Protein AF-A0A354XWR9-F1 (afdb_monomer_lite)

Radius of gyration: 23.1 Å; chains: 1; bounding box: 49×76×68 Å

Structure (mmCIF, N/CA/C/O backbone):
data_AF-A0A354XWR9-F1
#
_entry.id   AF-A0A354XWR9-F1
#
loop_
_atom_site.group_PDB
_atom_site.id
_atom_site.type_symbol
_atom_site.label_atom_id
_atom_site.label_alt_id
_atom_site.label_comp_id
_atom_site.label_asym_id
_atom_site.label_entity_id
_atom_site.label_seq_id
_atom_site.pdbx_PDB_ins_code
_atom_site.Cartn_x
_atom_site.Cartn_y
_atom_site.Cartn_z
_atom_site.occupancy
_atom_site.B_iso_or_equiv
_atom_site.auth_seq_id
_atom_site.auth_comp_id
_atom_site.auth_asym_id
_atom_site.auth_atom_id
_atom_site.pdbx_PDB_model_num
ATOM 1 N N . MET A 1 1 ? 8.264 59.244 51.677 1.00 42.75 1 MET A N 1
ATOM 2 C CA . MET A 1 1 ? 7.333 58.701 50.664 1.00 42.75 1 MET A CA 1
ATOM 3 C C . MET A 1 1 ? 8.044 57.578 49.921 1.00 42.75 1 MET A C 1
ATOM 5 O O . MET A 1 1 ? 9.007 57.861 49.225 1.00 42.75 1 MET A O 1
ATOM 9 N N . LYS A 1 2 ? 7.663 56.314 50.132 1.00 40.69 2 LYS A N 1
ATOM 10 C CA . LYS A 1 2 ? 8.169 55.171 49.353 1.00 40.69 2 LYS A CA 1
ATOM 11 C C . LYS A 1 2 ? 6.944 54.455 48.786 1.00 40.69 2 LYS A C 1
ATOM 13 O O . LYS A 1 2 ? 6.178 53.883 49.552 1.00 40.69 2 LYS A O 1
ATOM 18 N N . GLY A 1 3 ? 6.706 54.612 47.486 1.00 46.28 3 GLY A N 1
ATOM 19 C CA . GLY A 1 3 ? 5.597 53.967 46.787 1.00 46.28 3 GLY A CA 1
ATOM 20 C C . GLY A 1 3 ? 5.937 52.507 46.515 1.00 46.28 3 GLY A C 1
ATOM 21 O O . GLY A 1 3 ? 7.005 52.215 45.983 1.00 46.28 3 GLY A O 1
ATOM 22 N N . ILE A 1 4 ? 5.053 51.597 46.914 1.00 54.66 4 ILE A N 1
ATOM 23 C CA . ILE A 1 4 ? 5.149 50.176 46.580 1.00 54.66 4 ILE A CA 1
ATOM 24 C C . ILE A 1 4 ? 4.492 50.000 45.210 1.00 54.66 4 ILE A C 1
ATOM 26 O O . ILE A 1 4 ? 3.318 50.322 45.041 1.00 54.66 4 ILE A O 1
ATOM 30 N N . VAL A 1 5 ? 5.254 49.520 44.227 1.00 54.47 5 VAL A N 1
ATOM 31 C CA . VAL A 1 5 ? 4.740 49.159 42.901 1.00 54.47 5 VAL A CA 1
ATOM 32 C C . VAL A 1 5 ? 4.378 47.676 42.934 1.00 54.47 5 VAL A C 1
ATOM 34 O O . VAL A 1 5 ? 5.260 46.826 43.034 1.00 54.47 5 VAL A O 1
ATOM 37 N N . CYS A 1 6 ? 3.085 47.358 42.871 1.00 49.03 6 CYS A N 1
ATOM 38 C CA . CYS A 1 6 ? 2.608 45.987 42.695 1.00 49.03 6 CYS A CA 1
ATOM 39 C C . CYS A 1 6 ? 2.621 45.638 41.202 1.00 49.03 6 CYS A C 1
ATOM 41 O O . CYS A 1 6 ? 1.819 46.164 40.433 1.00 49.03 6 CYS A O 1
ATOM 43 N N . ALA A 1 7 ? 3.525 44.750 40.790 1.00 55.00 7 ALA A N 1
ATOM 44 C CA . ALA A 1 7 ? 3.513 44.167 39.453 1.00 55.00 7 ALA A CA 1
ATOM 45 C C . ALA A 1 7 ? 2.503 43.008 39.411 1.00 55.00 7 ALA A C 1
ATOM 47 O O . ALA A 1 7 ? 2.661 42.014 40.118 1.00 55.00 7 ALA A O 1
ATOM 48 N N . VAL A 1 8 ? 1.456 43.138 38.595 1.00 54.53 8 VAL A N 1
ATOM 49 C CA . VAL A 1 8 ? 0.475 42.072 38.346 1.00 54.53 8 VAL A CA 1
ATOM 50 C C . VAL A 1 8 ? 0.955 41.249 37.151 1.00 54.53 8 VAL A C 1
ATOM 52 O O . VAL A 1 8 ? 1.005 41.747 36.029 1.00 54.53 8 VAL A O 1
ATOM 55 N N . LEU A 1 9 ? 1.323 39.989 37.391 1.00 55.16 9 LEU A N 1
ATOM 56 C CA . LEU A 1 9 ? 1.667 39.024 36.345 1.00 55.16 9 LEU A CA 1
ATOM 57 C C . LEU A 1 9 ? 0.383 38.439 35.746 1.00 55.16 9 LEU A C 1
ATOM 59 O O . LEU A 1 9 ? -0.282 37.609 36.365 1.00 55.16 9 LEU A O 1
ATOM 63 N N . ILE A 1 10 ? 0.033 38.866 34.534 1.00 59.44 10 ILE A N 1
ATOM 64 C CA . ILE A 1 10 ? -1.063 38.279 33.757 1.00 59.44 10 ILE A CA 1
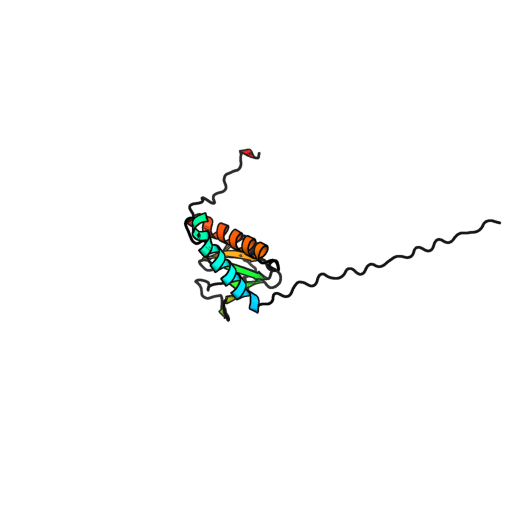ATOM 65 C C . ILE A 1 10 ? -0.520 37.030 33.057 1.00 59.44 10 ILE A C 1
ATOM 67 O O . ILE A 1 10 ? 0.242 37.126 32.097 1.00 59.44 10 ILE A O 1
ATOM 71 N N . SER A 1 11 ? -0.898 35.850 33.550 1.00 60.91 11 SER A N 1
ATOM 72 C CA . SER A 1 11 ? -0.607 34.583 32.873 1.00 60.91 11 SER A CA 1
ATOM 73 C C . SER A 1 11 ? -1.587 34.378 31.719 1.00 60.91 11 SER A C 1
ATOM 75 O O . SER A 1 11 ? -2.780 34.172 31.937 1.00 60.91 11 SER A O 1
ATOM 77 N N . PHE A 1 12 ? -1.082 34.429 30.488 1.00 54.44 12 PHE A N 1
ATOM 78 C CA . PHE A 1 12 ? -1.819 34.012 29.297 1.00 54.44 12 PHE A CA 1
ATOM 79 C C . PHE A 1 12 ? -1.882 32.481 29.256 1.00 54.44 12 PHE A C 1
ATOM 81 O O . PHE A 1 12 ? -0.889 31.817 28.964 1.00 54.44 12 PHE A O 1
ATOM 88 N N . PHE A 1 13 ? -3.055 31.912 29.534 1.00 58.03 13 PHE A N 1
ATOM 89 C CA . PHE A 1 13 ? -3.342 30.522 29.193 1.00 58.03 13 PHE A CA 1
ATOM 90 C C . PHE A 1 13 ? -3.523 30.429 27.678 1.00 58.03 13 PHE A C 1
ATOM 92 O O . PHE A 1 13 ? -4.534 30.876 27.142 1.00 58.03 13 PHE A O 1
ATOM 99 N N . ILE A 1 14 ? -2.535 29.865 26.984 1.00 64.88 14 ILE A N 1
ATOM 100 C CA . ILE A 1 14 ? -2.680 29.484 25.579 1.00 64.88 14 ILE A CA 1
ATOM 101 C C . ILE A 1 14 ? -3.417 28.138 25.564 1.00 64.88 14 ILE A C 1
ATOM 103 O O . ILE A 1 14 ? -2.858 27.152 26.051 1.00 64.88 14 ILE A O 1
ATOM 107 N N . PRO A 1 15 ? -4.656 28.052 25.050 1.00 62.72 15 PRO A N 1
ATOM 108 C CA . PRO A 1 15 ? -5.295 26.762 24.864 1.00 62.72 15 PRO A CA 1
ATOM 109 C C . PRO A 1 15 ? -4.511 25.985 23.804 1.00 62.72 15 PRO A C 1
ATOM 111 O O . PRO A 1 15 ? -4.401 26.408 22.653 1.00 62.72 15 PRO A O 1
ATOM 114 N N . VAL A 1 16 ? -3.954 24.842 24.202 1.00 61.44 16 VAL A N 1
ATOM 115 C CA . VAL A 1 16 ? -3.412 23.859 23.264 1.00 61.44 16 VAL A CA 1
ATOM 116 C C . VAL A 1 16 ? -4.600 23.310 22.479 1.00 61.44 16 VAL A C 1
ATOM 118 O O . VAL A 1 16 ? -5.398 22.533 23.001 1.00 61.44 16 VAL A O 1
ATOM 121 N N . ALA A 1 17 ? -4.755 23.759 21.236 1.00 59.53 17 ALA A N 1
ATOM 122 C CA . ALA A 1 17 ? -5.696 23.155 20.309 1.00 59.53 17 ALA A CA 1
ATOM 123 C C . ALA A 1 17 ? -5.248 21.708 20.059 1.00 59.53 17 ALA A C 1
ATOM 125 O O . ALA A 1 17 ? -4.171 21.472 19.512 1.00 59.53 17 ALA A O 1
ATOM 126 N N . GLY A 1 18 ? -6.055 20.738 20.494 1.00 50.75 18 GLY A N 1
ATOM 127 C CA . GLY A 1 18 ? -5.831 19.334 20.168 1.00 50.75 18 GLY A CA 1
ATOM 128 C C . GLY A 1 18 ? -5.857 19.155 18.652 1.00 50.75 18 GLY A C 1
ATOM 129 O O . GLY A 1 18 ? -6.833 19.532 18.002 1.00 50.75 18 GLY A O 1
ATOM 130 N N . ALA A 1 19 ? -4.782 18.608 18.085 1.00 50.88 19 ALA A N 1
ATOM 131 C CA . ALA A 1 19 ? -4.735 18.253 16.675 1.00 50.88 19 ALA A CA 1
ATOM 132 C C . ALA A 1 19 ? -5.848 17.231 16.391 1.00 50.88 19 ALA A C 1
ATOM 134 O O . ALA A 1 19 ? -5.817 16.114 16.905 1.00 50.88 19 ALA A O 1
ATOM 135 N N . GLN A 1 20 ? -6.855 17.620 15.607 1.00 52.69 20 GLN A N 1
ATOM 136 C CA . GLN A 1 20 ? -7.862 16.681 15.124 1.00 52.69 20 GLN A CA 1
ATOM 137 C C . GLN A 1 20 ? -7.150 15.673 14.222 1.00 52.69 20 GLN A C 1
ATOM 139 O O . GLN A 1 20 ? -6.592 16.058 13.194 1.00 52.69 20 GLN A O 1
ATOM 144 N N . THR A 1 21 ? -7.139 14.396 14.606 1.00 55.28 21 THR A N 1
ATOM 145 C CA . THR A 1 21 ? -6.668 13.324 13.726 1.00 55.28 21 THR A CA 1
ATOM 146 C C . THR A 1 21 ? -7.526 13.382 12.463 1.00 55.28 21 THR A C 1
ATOM 148 O O . THR A 1 21 ? -8.749 13.259 12.581 1.00 55.28 21 THR A O 1
ATOM 151 N N . PRO A 1 22 ? -6.955 13.621 11.269 1.00 57.28 22 PRO A N 1
ATOM 152 C CA . PRO A 1 22 ? -7.756 13.704 10.060 1.00 57.28 22 PRO A CA 1
ATOM 153 C C . PRO A 1 22 ? -8.491 12.376 9.881 1.00 57.28 22 PRO A C 1
ATOM 155 O O . PRO A 1 22 ? -7.859 11.337 9.681 1.00 57.28 22 PRO A O 1
ATOM 158 N N . MET A 1 23 ? -9.822 12.390 9.986 1.00 59.25 23 MET A N 1
ATOM 159 C CA . MET A 1 23 ? -10.615 11.220 9.631 1.00 59.25 23 MET A CA 1
ATOM 160 C C . MET A 1 23 ? -10.351 10.911 8.161 1.00 59.25 23 MET A C 1
ATOM 162 O O . MET A 1 23 ? -10.556 11.748 7.281 1.00 59.25 23 MET A O 1
ATOM 166 N N . ILE A 1 24 ? -9.880 9.699 7.898 1.00 68.50 24 ILE A N 1
ATOM 167 C CA . ILE A 1 24 ? -9.637 9.226 6.543 1.00 68.50 24 ILE A CA 1
ATOM 168 C C . ILE A 1 24 ? -10.986 9.129 5.845 1.00 68.50 24 ILE A C 1
ATOM 170 O O . ILE A 1 24 ? -11.876 8.400 6.290 1.00 68.50 24 ILE A O 1
ATOM 174 N N . ASN A 1 25 ? -11.137 9.840 4.729 1.00 80.44 25 ASN A N 1
ATOM 175 C CA . ASN A 1 25 ? -12.266 9.596 3.849 1.00 80.44 25 ASN A CA 1
ATOM 176 C C . ASN A 1 25 ? -12.062 8.228 3.180 1.00 80.44 25 ASN A C 1
ATOM 178 O O . ASN A 1 25 ? -11.270 8.094 2.246 1.00 80.44 25 ASN A O 1
ATOM 182 N N . ARG A 1 26 ? -12.756 7.207 3.692 1.00 76.31 26 ARG A N 1
ATOM 183 C CA . ARG A 1 26 ? -12.664 5.819 3.212 1.00 76.31 26 ARG A CA 1
ATOM 184 C C . ARG A 1 26 ? -13.025 5.683 1.733 1.00 76.31 26 ARG A C 1
ATOM 186 O O . ARG A 1 26 ? -12.485 4.803 1.069 1.00 76.31 26 ARG A O 1
ATOM 193 N N . ASP A 1 27 ? -13.858 6.576 1.204 1.00 79.81 27 ASP A N 1
ATOM 194 C CA . ASP A 1 27 ? -14.228 6.579 -0.214 1.00 79.81 27 ASP A CA 1
ATOM 195 C C . ASP A 1 27 ? -13.039 6.935 -1.123 1.00 79.81 27 ASP A C 1
ATOM 197 O O . ASP A 1 27 ? -13.025 6.579 -2.301 1.00 79.81 27 ASP A O 1
ATOM 201 N N . SER A 1 28 ? -11.994 7.566 -0.575 1.00 89.50 28 SER A N 1
ATOM 202 C CA . SER A 1 28 ? -10.762 7.883 -1.302 1.00 89.50 28 SER A CA 1
ATOM 203 C C . SER A 1 28 ? -9.792 6.703 -1.417 1.00 89.50 28 SER A C 1
ATOM 205 O O . SER A 1 28 ? -8.849 6.775 -2.201 1.00 89.50 28 SER A O 1
ATOM 207 N N . ILE A 1 29 ? -9.982 5.619 -0.657 1.00 94.31 29 ILE A N 1
ATOM 208 C CA . ILE A 1 29 ? -9.020 4.508 -0.609 1.00 94.31 29 ILE A CA 1
ATOM 209 C C . ILE A 1 29 ? -8.852 3.819 -1.975 1.00 94.31 29 ILE A C 1
ATOM 211 O O . ILE A 1 29 ? -7.712 3.745 -2.442 1.00 94.31 29 ILE A O 1
ATOM 215 N N . PRO A 1 30 ? -9.925 3.384 -2.676 1.00 96.06 30 PRO A N 1
ATOM 216 C CA . PRO A 1 30 ? -9.782 2.827 -4.023 1.00 96.06 30 PRO A CA 1
ATOM 217 C C . PRO A 1 30 ? -9.098 3.800 -4.984 1.00 96.06 30 PRO A C 1
ATOM 219 O O . PRO A 1 30 ? -8.231 3.407 -5.759 1.00 96.06 30 PRO A O 1
ATOM 222 N N . HIS A 1 31 ? -9.424 5.092 -4.871 1.00 95.75 31 HIS A N 1
ATOM 223 C CA . HIS A 1 31 ? -8.819 6.125 -5.702 1.00 95.75 31 HIS A CA 1
ATOM 224 C C . HIS A 1 31 ? -7.299 6.208 -5.506 1.00 95.75 31 HIS A C 1
ATOM 226 O O . HIS A 1 31 ? -6.568 6.373 -6.478 1.00 95.75 31 HIS A O 1
ATOM 232 N N . TYR A 1 32 ? -6.795 6.057 -4.279 1.00 96.56 32 TYR A N 1
ATOM 233 C CA . TYR A 1 32 ? -5.351 6.030 -4.034 1.00 96.56 32 TYR A CA 1
ATOM 234 C C . TYR A 1 32 ? -4.684 4.821 -4.693 1.00 96.56 32 TYR A C 1
ATOM 236 O O . TYR A 1 32 ? -3.635 4.978 -5.316 1.00 96.56 32 TYR A O 1
ATOM 244 N N . PHE A 1 33 ? -5.303 3.641 -4.620 1.00 98.00 33 PHE A N 1
ATOM 245 C CA . PHE A 1 33 ? -4.786 2.453 -5.299 1.00 98.00 33 PHE A CA 1
ATOM 246 C C . PHE A 1 33 ? -4.754 2.619 -6.816 1.00 98.00 33 PHE A C 1
ATOM 248 O O . PHE A 1 33 ? -3.761 2.239 -7.434 1.00 98.00 33 PHE A O 1
ATOM 255 N N . ASP A 1 34 ? -5.783 3.230 -7.404 1.00 97.88 34 ASP A N 1
ATOM 256 C CA . ASP A 1 34 ? -5.829 3.520 -8.837 1.00 97.88 34 ASP A CA 1
ATOM 257 C C . ASP A 1 34 ? -4.750 4.529 -9.252 1.00 97.88 34 ASP A C 1
ATOM 259 O O . ASP A 1 34 ? -4.077 4.329 -10.263 1.00 97.88 34 ASP A O 1
ATOM 263 N N . GLN A 1 35 ? -4.520 5.575 -8.448 1.00 97.69 35 GLN A N 1
ATOM 264 C CA . GLN A 1 35 ? -3.449 6.547 -8.694 1.00 97.69 35 GLN A CA 1
ATOM 265 C C . GLN A 1 35 ? -2.067 5.881 -8.704 1.00 97.69 35 GLN A C 1
ATOM 267 O O . GLN A 1 35 ? -1.270 6.144 -9.604 1.00 97.69 35 GLN A O 1
ATOM 272 N N . VAL A 1 36 ? -1.785 5.011 -7.730 1.00 98.31 36 VAL A N 1
ATOM 273 C CA . VAL A 1 36 ? -0.508 4.280 -7.652 1.00 98.31 36 VAL A CA 1
ATOM 274 C C . VAL A 1 36 ? -0.375 3.297 -8.814 1.00 98.31 36 VAL A C 1
ATOM 276 O O . VAL A 1 36 ? 0.681 3.224 -9.440 1.00 98.31 36 VAL A O 1
ATOM 279 N N . LYS A 1 37 ? -1.455 2.586 -9.158 1.00 98.56 37 LYS A N 1
ATOM 280 C CA . LYS A 1 37 ? -1.503 1.664 -10.302 1.00 98.56 37 LYS A CA 1
ATOM 281 C C . LYS A 1 37 ? -1.195 2.364 -11.616 1.00 98.56 37 LYS A C 1
ATOM 283 O O . LYS A 1 37 ? -0.475 1.829 -12.449 1.00 98.56 37 LYS A O 1
ATOM 288 N N . GLN A 1 38 ? -1.751 3.554 -11.817 1.00 98.38 38 GLN A N 1
ATOM 289 C CA . GLN A 1 38 ? -1.468 4.355 -12.999 1.00 98.38 38 GLN A CA 1
ATOM 290 C C . GLN A 1 38 ? -0.007 4.823 -13.008 1.00 98.38 38 GLN A C 1
ATOM 292 O O . GLN A 1 38 ? 0.687 4.611 -13.999 1.00 98.38 38 GLN A O 1
ATOM 297 N N . ALA A 1 39 ? 0.471 5.397 -11.900 1.00 97.62 39 ALA A N 1
ATOM 298 C CA . ALA A 1 39 ? 1.821 5.947 -11.810 1.00 97.62 39 ALA A CA 1
ATOM 299 C C . ALA A 1 39 ? 2.909 4.888 -12.056 1.00 97.62 39 ALA A C 1
ATOM 301 O O . ALA A 1 39 ? 3.843 5.128 -12.816 1.00 97.62 39 ALA A O 1
ATOM 302 N N . THR A 1 40 ? 2.777 3.705 -11.460 1.00 97.88 40 THR A N 1
ATOM 303 C CA . THR A 1 40 ? 3.717 2.582 -11.642 1.00 97.88 40 THR A CA 1
ATOM 304 C C . THR A 1 40 ? 3.736 2.073 -13.085 1.00 97.88 40 THR A C 1
ATOM 306 O O . THR A 1 40 ? 4.808 1.945 -13.674 1.00 97.88 40 THR A O 1
ATOM 309 N N . ARG A 1 41 ? 2.565 1.904 -13.712 1.00 97.88 41 ARG A N 1
ATOM 310 C CA . ARG A 1 41 ? 2.442 1.499 -15.125 1.00 97.88 41 ARG A CA 1
ATOM 311 C C . ARG A 1 41 ? 3.060 2.490 -16.101 1.00 97.88 41 ARG A C 1
ATOM 313 O O . ARG A 1 41 ? 3.763 2.086 -17.023 1.00 97.88 41 ARG A O 1
ATOM 320 N N . GLU A 1 42 ? 2.801 3.782 -15.908 1.00 97.75 42 GLU A N 1
ATOM 321 C CA . GLU A 1 42 ? 3.354 4.849 -16.754 1.00 97.75 42 GLU A CA 1
ATOM 322 C C . GLU A 1 42 ? 4.886 4.932 -16.653 1.00 97.75 42 GLU A C 1
ATOM 324 O O . GLU A 1 42 ? 5.544 5.392 -17.586 1.00 97.75 42 GLU A O 1
ATOM 329 N N . ASN A 1 43 ? 5.456 4.428 -15.555 1.00 96.44 43 ASN 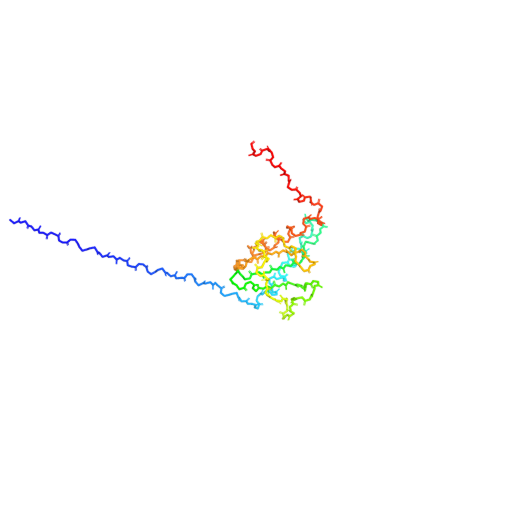A N 1
ATOM 330 C CA . ASN A 1 43 ? 6.880 4.495 -15.245 1.00 96.44 43 ASN A CA 1
ATOM 331 C C . ASN A 1 43 ? 7.571 3.118 -15.215 1.00 96.44 43 ASN A C 1
ATOM 333 O O . ASN A 1 43 ? 8.661 2.991 -14.661 1.00 96.44 43 ASN A O 1
ATOM 337 N N . VAL A 1 44 ? 6.999 2.099 -15.873 1.00 96.50 44 VAL A N 1
ATOM 338 C CA . VAL A 1 44 ? 7.579 0.740 -16.011 1.00 96.50 44 VAL A CA 1
ATOM 339 C C . VAL A 1 44 ? 9.052 0.751 -16.427 1.00 96.50 44 VAL A C 1
ATOM 341 O O . VAL A 1 44 ? 9.838 -0.065 -15.957 1.00 96.50 44 VAL A O 1
ATOM 344 N N . LYS A 1 45 ? 9.435 1.695 -17.294 1.00 95.31 45 LYS A N 1
ATOM 345 C CA . LYS A 1 45 ? 10.797 1.817 -17.835 1.00 95.31 45 LYS A CA 1
ATOM 346 C C . LYS A 1 45 ? 11.859 2.162 -16.785 1.00 95.31 45 LYS A C 1
ATOM 348 O O . LYS A 1 45 ? 13.035 2.040 -17.088 1.00 95.31 45 LYS A O 1
ATOM 353 N N . ILE A 1 46 ? 11.476 2.613 -15.586 1.00 92.56 46 ILE A N 1
ATOM 354 C CA . ILE A 1 46 ? 12.435 2.887 -14.502 1.00 92.56 46 ILE A CA 1
ATOM 355 C C . ILE A 1 46 ? 13.058 1.580 -13.988 1.00 92.56 46 ILE A C 1
ATOM 357 O O . ILE A 1 46 ? 14.232 1.562 -13.637 1.00 92.56 46 ILE A O 1
ATOM 361 N N . TRP A 1 47 ? 12.283 0.492 -13.974 1.00 91.94 47 TRP A N 1
ATOM 362 C CA . TRP A 1 47 ? 12.675 -0.794 -13.386 1.00 91.94 47 TRP A CA 1
ATOM 363 C C . TRP A 1 47 ? 12.657 -1.954 -14.388 1.00 91.94 47 TRP A C 1
ATOM 365 O O . TRP A 1 47 ? 12.790 -3.108 -13.985 1.00 91.94 47 TRP A O 1
ATOM 375 N N . ASP A 1 48 ? 12.388 -1.664 -15.667 1.00 94.19 48 ASP A N 1
ATOM 376 C CA . ASP A 1 48 ? 12.029 -2.641 -16.708 1.00 94.19 48 ASP A CA 1
ATOM 377 C C . ASP A 1 48 ? 10.922 -3.623 -16.273 1.00 94.19 48 ASP A C 1
ATOM 379 O O . ASP A 1 48 ? 10.800 -4.749 -16.762 1.00 94.19 48 ASP A O 1
ATOM 383 N N . LYS A 1 49 ? 10.084 -3.179 -15.329 1.00 94.69 49 LYS A N 1
ATOM 384 C CA . LYS A 1 49 ? 9.053 -3.973 -14.669 1.00 94.69 49 LYS A CA 1
ATOM 385 C C . LYS A 1 49 ? 8.002 -3.066 -14.039 1.00 94.69 49 LYS A C 1
ATOM 387 O O . LYS A 1 49 ? 8.325 -2.024 -13.473 1.00 94.69 49 LYS A O 1
ATOM 392 N N . ASP A 1 50 ? 6.740 -3.487 -14.097 1.00 97.00 50 ASP A N 1
ATOM 393 C CA . ASP A 1 50 ? 5.685 -2.858 -13.301 1.00 97.00 50 ASP A CA 1
ATOM 394 C C . ASP A 1 50 ? 5.819 -3.329 -11.850 1.00 97.00 50 ASP A C 1
ATOM 396 O O . ASP A 1 50 ? 5.687 -4.521 -11.565 1.00 97.00 50 ASP A O 1
ATOM 400 N N . ILE A 1 51 ? 6.118 -2.397 -10.946 1.00 97.31 51 ILE A N 1
ATOM 401 C CA . ILE A 1 51 ? 6.261 -2.678 -9.513 1.00 97.31 51 ILE A CA 1
ATOM 402 C C . ILE A 1 51 ? 4.924 -2.602 -8.763 1.00 97.31 51 ILE A C 1
ATOM 404 O O . ILE A 1 51 ? 4.908 -2.763 -7.544 1.00 97.31 51 ILE A O 1
ATOM 408 N N . TYR A 1 52 ? 3.798 -2.356 -9.448 1.00 98.38 52 TYR A N 1
ATOM 409 C CA . TYR A 1 52 ? 2.487 -2.427 -8.811 1.00 98.38 52 TYR A CA 1
ATOM 410 C C . TYR A 1 52 ? 2.233 -3.823 -8.232 1.00 98.38 52 TYR A C 1
ATOM 412 O O . TYR A 1 52 ? 2.253 -4.824 -8.948 1.00 98.38 52 TYR A O 1
ATOM 420 N N . GLY A 1 53 ? 1.958 -3.882 -6.932 1.00 97.94 53 GLY A N 1
ATOM 421 C CA . GLY A 1 53 ? 1.830 -5.131 -6.188 1.00 97.94 53 GLY A CA 1
ATOM 422 C C . GLY A 1 53 ? 0.830 -5.043 -5.034 1.00 97.94 53 GLY A C 1
ATOM 423 O O . GLY A 1 53 ? 0.003 -4.125 -5.006 1.00 97.94 53 GLY A O 1
ATOM 424 N N . PRO A 1 54 ? 0.883 -5.994 -4.084 1.00 98.50 54 PRO A N 1
ATOM 425 C CA . PRO A 1 54 ? 0.025 -5.990 -2.905 1.00 98.50 54 PRO A CA 1
ATOM 426 C C . PRO A 1 54 ? 0.344 -4.776 -2.019 1.00 98.50 54 PRO A C 1
ATOM 428 O O . PRO A 1 54 ? 1.477 -4.597 -1.583 1.00 98.50 54 PRO A O 1
ATOM 431 N N . ILE A 1 55 ? -0.658 -3.945 -1.737 1.00 98.81 55 ILE A N 1
ATOM 432 C CA . ILE A 1 55 ? -0.562 -2.755 -0.881 1.00 98.81 55 ILE A CA 1
ATOM 433 C C . ILE A 1 55 ? -1.498 -2.944 0.305 1.00 98.81 55 ILE A C 1
ATOM 435 O O . ILE A 1 55 ? -2.652 -3.338 0.130 1.00 98.81 55 ILE A O 1
ATOM 439 N N . MET A 1 56 ? -1.017 -2.608 1.499 1.00 98.19 56 MET A N 1
ATOM 440 C CA . MET A 1 56 ? -1.778 -2.646 2.739 1.00 98.19 56 MET A CA 1
ATOM 441 C C . MET A 1 56 ? -1.667 -1.308 3.476 1.00 98.19 56 MET A C 1
ATOM 443 O O . MET A 1 56 ? -0.621 -0.966 4.017 1.00 98.19 56 MET A O 1
ATOM 447 N N . LEU A 1 57 ? -2.760 -0.552 3.528 1.00 98.31 57 LEU A N 1
ATOM 448 C CA . LEU A 1 57 ? -2.858 0.666 4.330 1.00 98.31 57 LEU A CA 1
ATOM 449 C C . LEU A 1 57 ? -3.402 0.307 5.716 1.00 98.31 57 LEU A C 1
ATOM 451 O O . LEU A 1 57 ? -4.435 -0.358 5.805 1.00 98.31 57 LEU A O 1
ATOM 455 N N . ILE A 1 58 ? -2.731 0.734 6.786 1.00 98.12 58 ILE A N 1
ATOM 456 C CA . ILE A 1 58 ? -3.054 0.324 8.162 1.00 98.12 58 ILE A CA 1
ATOM 457 C C . ILE A 1 58 ? -3.372 1.555 9.012 1.00 98.12 58 ILE A C 1
ATOM 459 O O . ILE A 1 58 ? -2.552 2.462 9.138 1.00 98.12 58 ILE A O 1
ATOM 463 N N . GLU A 1 59 ? -4.560 1.592 9.616 1.00 96.75 59 GLU A N 1
ATOM 464 C CA . GLU A 1 59 ? -4.879 2.571 10.662 1.00 96.75 59 GLU A CA 1
ATOM 465 C C . GLU A 1 59 ? -4.118 2.222 11.946 1.00 96.75 59 GLU A C 1
ATOM 467 O O . GLU A 1 59 ? -4.363 1.174 12.538 1.00 96.75 59 GLU A O 1
ATOM 472 N N . GLU A 1 60 ? -3.228 3.102 12.411 1.00 91.88 60 GLU A N 1
ATOM 473 C CA . GLU A 1 60 ? -2.330 2.807 13.539 1.00 91.88 60 GLU A CA 1
ATOM 474 C C . GLU A 1 60 ? -3.079 2.422 14.829 1.00 91.88 60 GLU A C 1
ATOM 476 O O . GLU A 1 60 ? -2.777 1.406 15.454 1.00 91.88 60 GLU A O 1
ATOM 481 N N . GLY A 1 61 ? -4.106 3.194 15.203 1.00 93.94 61 GLY A N 1
ATOM 482 C CA . GLY A 1 61 ? -4.829 2.990 16.463 1.00 93.94 61 GLY A CA 1
ATOM 483 C C . GLY A 1 61 ? -5.777 1.785 16.471 1.00 93.94 61 GLY A C 1
ATOM 484 O O . GLY A 1 61 ? -5.953 1.143 17.504 1.00 93.94 61 GLY A O 1
ATOM 485 N N . THR A 1 62 ? -6.402 1.467 15.335 1.00 96.38 62 THR A N 1
ATOM 486 C CA . THR A 1 62 ? -7.426 0.408 15.231 1.00 96.38 62 THR A CA 1
ATOM 487 C C . THR A 1 62 ? -6.893 -0.872 14.595 1.00 96.38 62 THR A C 1
ATOM 489 O O . THR A 1 62 ? -7.527 -1.922 14.709 1.00 96.38 62 THR A O 1
ATOM 492 N N . ARG A 1 63 ? -5.739 -0.793 13.922 1.00 97.44 63 ARG A N 1
ATOM 493 C CA . ARG A 1 63 ? -5.148 -1.845 13.087 1.00 97.44 63 ARG A CA 1
ATOM 494 C C . ARG A 1 63 ? -6.061 -2.289 11.942 1.00 97.44 63 ARG A C 1
ATOM 496 O O . ARG A 1 63 ? -5.895 -3.391 11.416 1.00 97.44 63 ARG A O 1
ATOM 503 N N . VAL A 1 64 ? -7.034 -1.455 11.562 1.00 97.81 64 VAL A N 1
ATOM 504 C CA . VAL A 1 64 ? -7.888 -1.704 10.398 1.00 97.81 64 VAL A CA 1
ATOM 505 C C . VAL A 1 64 ? -7.031 -1.653 9.142 1.00 97.81 64 VAL A C 1
ATOM 507 O O . VAL A 1 64 ? -6.281 -0.703 8.921 1.00 97.81 64 VAL A O 1
ATOM 510 N N . ILE A 1 65 ? -7.169 -2.693 8.328 1.00 98.06 65 ILE A N 1
ATOM 511 C CA . ILE A 1 65 ? -6.487 -2.854 7.051 1.00 98.06 65 ILE A CA 1
ATOM 512 C C . ILE A 1 65 ? -7.388 -2.355 5.922 1.00 98.06 65 ILE A C 1
ATOM 514 O O . ILE A 1 65 ? -8.576 -2.687 5.870 1.00 98.06 65 ILE A O 1
ATOM 518 N N . TYR A 1 66 ? -6.784 -1.665 4.960 1.00 98.12 66 TYR A N 1
ATOM 519 C CA . TYR A 1 66 ? -7.321 -1.464 3.624 1.00 98.12 66 TYR A CA 1
ATOM 520 C C . TYR A 1 66 ? -6.311 -1.965 2.591 1.00 98.12 66 TYR A C 1
ATOM 522 O O . TYR A 1 66 ? -5.217 -1.419 2.480 1.00 98.12 66 TYR A O 1
ATOM 530 N N . ALA A 1 67 ? -6.673 -2.992 1.830 1.00 98.50 67 ALA A N 1
ATOM 531 C CA . ALA A 1 67 ? -5.802 -3.626 0.849 1.00 98.50 67 ALA A CA 1
ATOM 532 C C . ALA A 1 67 ? -6.362 -3.520 -0.574 1.00 98.50 67 ALA A C 1
ATOM 534 O O . ALA A 1 67 ? -7.578 -3.552 -0.776 1.00 98.50 67 ALA A O 1
ATOM 535 N N . ASN A 1 68 ? -5.481 -3.412 -1.568 1.00 98.56 68 ASN A N 1
ATOM 536 C CA . ASN A 1 68 ? -5.872 -3.317 -2.981 1.00 98.56 68 ASN A CA 1
ATOM 537 C C . ASN A 1 68 ? -6.276 -4.669 -3.601 1.00 98.56 68 ASN A C 1
ATOM 539 O O . ASN A 1 68 ? -6.902 -4.701 -4.659 1.00 98.56 68 ASN A O 1
ATOM 543 N N . GLU A 1 69 ? -5.948 -5.781 -2.947 1.00 98.25 69 GLU A N 1
ATOM 544 C CA . GLU A 1 69 ? -6.223 -7.142 -3.407 1.00 98.25 69 GLU A CA 1
ATOM 545 C C . GLU A 1 69 ? -6.451 -8.094 -2.211 1.00 98.25 69 GLU A C 1
ATOM 547 O O . GLU A 1 69 ? -6.120 -7.720 -1.082 1.00 98.25 69 GLU A O 1
ATOM 552 N N . PRO A 1 70 ? -7.046 -9.293 -2.398 1.00 97.94 70 PRO A N 1
ATOM 553 C CA . PRO A 1 70 ? -7.279 -10.216 -1.286 1.00 97.94 70 PRO A CA 1
ATOM 554 C C . PRO A 1 70 ? -5.963 -10.829 -0.804 1.00 97.94 70 PRO A C 1
ATOM 556 O O . PRO A 1 70 ? -5.003 -10.923 -1.569 1.00 97.94 70 PRO A O 1
ATOM 559 N N . ASP A 1 71 ? -5.912 -11.313 0.432 1.00 97.62 71 ASP A N 1
ATOM 560 C CA . ASP A 1 71 ? -4.847 -12.216 0.873 1.00 97.62 71 ASP A CA 1
ATOM 561 C C . ASP A 1 71 ? -5.047 -13.639 0.315 1.00 97.62 71 ASP A C 1
ATOM 563 O O . ASP A 1 71 ? -6.102 -13.955 -0.237 1.00 97.62 71 ASP A O 1
ATOM 567 N N . LYS A 1 72 ? -4.035 -14.513 0.423 1.00 96.94 72 LYS A N 1
ATOM 568 C CA . LYS A 1 72 ? -4.156 -15.892 -0.094 1.00 96.94 72 LYS A CA 1
ATOM 569 C C . LYS A 1 72 ? -5.023 -16.795 0.784 1.00 96.94 72 LYS A C 1
ATOM 571 O O . LYS A 1 72 ? -5.557 -17.780 0.279 1.00 96.94 72 LYS A O 1
ATOM 576 N N . ASP A 1 73 ? -5.188 -16.452 2.057 1.00 95.69 73 ASP A N 1
ATOM 577 C CA . ASP A 1 73 ? -5.910 -17.270 3.032 1.00 95.69 73 ASP A CA 1
ATOM 578 C C . ASP A 1 73 ? -7.388 -16.844 3.164 1.00 95.69 73 ASP A C 1
ATOM 580 O O . ASP A 1 73 ? -8.128 -17.438 3.948 1.00 95.69 73 ASP A O 1
ATOM 584 N N . ASN A 1 74 ? -7.837 -15.846 2.389 1.00 95.50 74 ASN A N 1
ATOM 585 C CA . ASN A 1 74 ? -9.184 -15.260 2.417 1.00 95.50 74 ASN A CA 1
ATOM 586 C C . ASN A 1 74 ? -9.602 -14.700 3.791 1.00 95.50 74 ASN A C 1
ATOM 588 O O . ASN A 1 74 ? -10.776 -14.753 4.165 1.00 95.50 74 ASN A O 1
ATOM 592 N N . VAL A 1 75 ? -8.649 -14.164 4.554 1.00 97.00 75 VAL A N 1
ATOM 593 C CA . VAL A 1 75 ? -8.912 -13.510 5.845 1.00 97.00 75 VAL A CA 1
ATOM 594 C C . VAL A 1 75 ? -9.527 -12.122 5.651 1.00 97.00 75 VAL A C 1
ATOM 596 O O . VAL A 1 75 ? -10.381 -11.702 6.434 1.00 97.00 75 VAL A O 1
ATOM 599 N N . LEU A 1 76 ? -9.098 -11.392 4.621 1.00 98.19 76 LEU A N 1
ATOM 600 C CA . LEU A 1 76 ? -9.609 -10.071 4.293 1.00 98.19 76 LEU A CA 1
ATOM 601 C C . LEU A 1 76 ? -10.950 -10.176 3.566 1.00 98.19 76 LEU A C 1
ATOM 603 O O . LEU A 1 76 ? -11.123 -10.916 2.598 1.00 98.19 76 LEU A O 1
ATOM 607 N N . VAL A 1 77 ? -11.902 -9.358 3.997 1.00 98.19 77 VAL A N 1
ATOM 608 C CA . VAL A 1 77 ? -13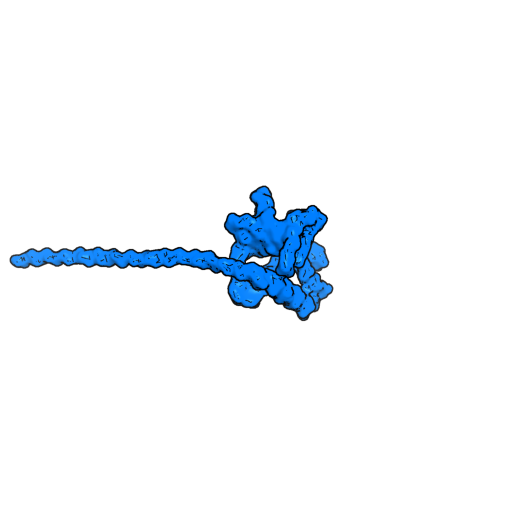.250 -9.326 3.438 1.00 98.19 77 VAL A CA 1
ATOM 609 C C . VAL A 1 77 ? -13.338 -8.247 2.368 1.00 98.19 77 VAL A C 1
ATOM 611 O O . VAL A 1 77 ? -12.964 -7.095 2.592 1.00 98.19 77 VAL A O 1
ATOM 614 N N . ALA A 1 78 ? -13.898 -8.600 1.213 1.00 97.69 78 ALA A N 1
ATOM 615 C CA . ALA A 1 78 ? -14.138 -7.647 0.140 1.00 97.69 78 ALA A CA 1
ATOM 616 C C . ALA A 1 78 ? -15.098 -6.520 0.572 1.00 97.69 78 ALA A C 1
ATOM 618 O O . ALA A 1 78 ? -16.113 -6.721 1.254 1.00 97.69 78 ALA A O 1
ATOM 619 N N . ARG A 1 79 ? -14.775 -5.310 0.131 1.00 95.56 79 ARG A N 1
ATOM 620 C CA . ARG A 1 79 ? -15.602 -4.104 0.173 1.00 95.56 79 ARG A CA 1
ATOM 621 C C . ARG A 1 79 ? -15.565 -3.449 -1.204 1.00 95.56 79 ARG A C 1
ATOM 623 O O . ARG A 1 79 ? -14.933 -3.943 -2.137 1.00 95.56 79 ARG A O 1
ATOM 630 N N . ARG A 1 80 ? -16.289 -2.344 -1.368 1.00 91.25 80 ARG A N 1
ATOM 631 C CA . ARG A 1 80 ? -16.370 -1.645 -2.653 1.00 91.25 80 ARG A CA 1
ATOM 632 C C . ARG A 1 80 ? -15.008 -1.031 -3.015 1.00 91.25 80 ARG A C 1
ATOM 634 O O . ARG A 1 80 ? -14.694 0.068 -2.578 1.00 91.25 80 ARG A O 1
ATOM 641 N N . GLY A 1 81 ? -14.228 -1.753 -3.822 1.00 93.69 81 GLY A N 1
ATOM 642 C CA . GLY A 1 81 ? -12.944 -1.301 -4.374 1.00 93.69 81 GLY A CA 1
ATOM 643 C C . GLY A 1 81 ? -11.706 -1.584 -3.515 1.00 93.69 81 GLY A C 1
ATOM 644 O O . GLY A 1 81 ? -10.633 -1.100 -3.853 1.00 93.69 81 GLY A O 1
ATOM 645 N N . TYR A 1 82 ? -11.835 -2.335 -2.417 1.00 97.56 82 TYR A N 1
ATOM 646 C CA . TYR A 1 82 ? -10.716 -2.746 -1.558 1.00 97.56 82 TYR A CA 1
ATOM 647 C C . TYR A 1 82 ? -11.098 -3.961 -0.701 1.00 97.56 82 TYR A C 1
ATOM 649 O O . TYR A 1 82 ? -12.263 -4.361 -0.653 1.00 97.56 82 TYR A O 1
ATOM 657 N N . TYR A 1 83 ? -10.126 -4.520 0.013 1.00 98.44 83 TYR A N 1
ATOM 658 C CA . TYR A 1 83 ? -10.296 -5.598 0.986 1.00 98.44 83 TYR A CA 1
ATOM 659 C C . TYR A 1 83 ? -9.961 -5.092 2.387 1.00 98.44 83 TYR A C 1
ATOM 661 O O . TYR A 1 83 ? -9.090 -4.239 2.546 1.00 98.44 83 TYR A O 1
ATOM 669 N N . THR A 1 84 ? -10.665 -5.574 3.409 1.00 98.06 84 THR A N 1
ATOM 670 C CA . THR A 1 84 ? -10.509 -5.068 4.778 1.00 98.06 84 THR A CA 1
ATOM 671 C C . THR A 1 84 ? -10.555 -6.160 5.832 1.00 98.06 84 THR A C 1
ATOM 673 O O . THR A 1 84 ? -11.159 -7.213 5.646 1.00 98.06 84 THR A O 1
ATOM 676 N N . GLY A 1 85 ? -9.924 -5.881 6.962 1.00 97.75 85 GLY A N 1
ATOM 677 C CA . GLY A 1 85 ? -9.835 -6.741 8.130 1.00 97.75 85 GLY A CA 1
ATOM 678 C C . GLY A 1 85 ? -9.134 -5.987 9.254 1.00 97.75 85 GLY A C 1
ATOM 679 O O . GLY A 1 85 ? -8.941 -4.775 9.166 1.00 97.75 85 GLY A O 1
ATOM 680 N N . VAL A 1 86 ? -8.735 -6.700 10.301 1.00 98.12 86 VAL A N 1
ATOM 681 C CA . VAL A 1 86 ? -7.924 -6.144 11.389 1.00 98.12 86 VAL A CA 1
ATOM 682 C C . VAL A 1 86 ? -6.629 -6.936 11.457 1.00 98.12 86 VAL A C 1
ATOM 684 O O . VAL A 1 86 ? -6.668 -8.166 11.525 1.00 98.12 86 VAL A O 1
ATOM 687 N N . LEU A 1 87 ? -5.489 -6.246 11.430 1.00 98.12 87 LEU A N 1
ATOM 688 C CA . LEU A 1 87 ? -4.192 -6.901 11.548 1.00 98.12 87 LEU A CA 1
ATOM 689 C C . LEU A 1 87 ? -4.045 -7.469 12.973 1.00 98.12 87 LEU A C 1
ATOM 691 O O . LEU A 1 87 ? -4.161 -6.692 13.929 1.00 98.12 87 LEU A O 1
ATOM 695 N N . PRO A 1 88 ? -3.769 -8.777 13.156 1.00 97.75 88 PRO A N 1
ATOM 696 C CA . PRO A 1 88 ? -3.614 -9.381 14.482 1.00 97.75 88 PRO A CA 1
ATOM 697 C C . PRO A 1 88 ? -2.554 -8.657 15.314 1.00 97.75 88 PRO A C 1
ATOM 699 O O . PRO A 1 88 ? -1.581 -8.154 14.753 1.00 97.75 88 PRO A O 1
ATOM 702 N N . LYS A 1 89 ? -2.740 -8.567 16.635 1.00 97.06 89 LYS A N 1
ATOM 703 C CA . LYS A 1 89 ? -1.886 -7.749 17.521 1.00 97.06 89 LYS A CA 1
ATOM 704 C C . LYS A 1 89 ? -0.437 -8.227 17.568 1.00 97.06 89 LYS A C 1
ATOM 706 O O . LYS A 1 89 ? 0.455 -7.443 17.866 1.00 97.06 89 LYS A O 1
ATOM 711 N N . GLU A 1 90 ? -0.228 -9.496 17.265 1.00 96.94 90 GLU A N 1
ATOM 712 C CA . GLU A 1 90 ? 1.050 -10.194 17.296 1.00 96.94 90 GLU A CA 1
ATOM 713 C C . GLU A 1 90 ? 1.933 -9.822 16.096 1.00 96.94 90 GLU A C 1
ATOM 715 O O . GLU A 1 90 ? 3.137 -10.057 16.120 1.00 96.94 90 GLU A O 1
ATOM 720 N N . ILE A 1 91 ? 1.348 -9.233 15.047 1.00 97.56 91 ILE A N 1
ATOM 721 C CA . ILE A 1 91 ? 2.066 -8.812 13.844 1.00 97.56 91 ILE A CA 1
ATOM 722 C C . ILE A 1 91 ? 2.526 -7.361 14.017 1.00 97.56 91 ILE A C 1
ATOM 724 O O . ILE A 1 91 ? 1.707 -6.452 14.162 1.00 97.56 91 ILE A O 1
ATOM 728 N N . SER A 1 92 ? 3.831 -7.105 13.998 1.00 96.44 92 SER A N 1
ATOM 729 C CA . SER A 1 92 ? 4.345 -5.735 13.924 1.00 96.44 92 SER A CA 1
ATOM 730 C C . SER A 1 92 ? 4.108 -5.150 12.528 1.00 96.44 92 SER A C 1
ATOM 732 O O . SER A 1 92 ? 4.040 -5.875 11.537 1.00 96.44 92 SER A O 1
ATOM 734 N N . PHE A 1 93 ? 3.949 -3.831 12.443 1.00 96.81 93 PHE A N 1
ATOM 735 C CA . PHE A 1 93 ? 3.807 -3.136 11.168 1.00 96.81 93 PHE A CA 1
ATOM 736 C C . PHE A 1 93 ? 4.512 -1.782 11.224 1.00 96.81 93 PHE A C 1
ATOM 738 O O . PHE A 1 93 ? 4.530 -1.134 12.269 1.00 96.81 93 PHE A O 1
ATOM 745 N N . GLN A 1 94 ? 5.095 -1.382 10.097 1.00 96.31 94 GLN A N 1
ATOM 746 C CA . GLN A 1 94 ? 5.737 -0.088 9.844 1.00 96.31 94 GLN A CA 1
ATOM 747 C C . GLN A 1 94 ? 5.592 0.230 8.345 1.00 96.31 94 GLN A C 1
ATOM 749 O O . GLN A 1 94 ? 5.003 -0.559 7.606 1.00 96.31 94 GLN A O 1
ATOM 754 N N . ASN A 1 95 ? 6.125 1.358 7.883 1.00 97.69 95 ASN A N 1
ATOM 755 C CA . ASN A 1 95 ? 6.282 1.609 6.449 1.00 97.69 95 ASN A CA 1
ATOM 756 C C . ASN A 1 95 ? 7.460 0.771 5.930 1.00 97.69 95 ASN A C 1
ATOM 758 O O . ASN A 1 95 ? 8.607 1.135 6.179 1.00 97.69 95 ASN A O 1
ATOM 762 N N . THR A 1 96 ? 7.168 -0.406 5.371 1.00 95.06 96 THR A N 1
ATOM 763 C CA . THR A 1 96 ? 8.148 -1.340 4.790 1.00 95.06 96 THR A CA 1
ATOM 764 C C . THR A 1 96 ? 7.418 -2.492 4.074 1.00 95.06 96 THR A C 1
ATOM 766 O O . THR A 1 96 ? 6.198 -2.469 3.911 1.00 95.06 96 THR A O 1
ATOM 769 N N . SER A 1 97 ? 8.139 -3.527 3.642 1.00 95.94 97 SER A N 1
ATOM 770 C CA . SER A 1 97 ? 7.549 -4.791 3.200 1.00 95.94 97 SER A CA 1
ATOM 771 C C . SER A 1 97 ? 7.149 -5.671 4.393 1.00 95.94 97 SER A C 1
ATOM 773 O O . SER A 1 97 ? 7.957 -5.886 5.298 1.00 95.94 97 SER A O 1
ATOM 775 N N . LEU A 1 98 ? 5.951 -6.256 4.370 1.00 96.75 98 LEU A N 1
ATOM 776 C CA . LEU A 1 98 ? 5.471 -7.214 5.372 1.00 96.75 98 LEU A CA 1
ATOM 777 C C . LEU A 1 98 ? 4.996 -8.509 4.709 1.00 96.75 98 LEU A C 1
ATOM 779 O O . LEU A 1 98 ? 4.042 -8.502 3.931 1.00 96.75 98 LEU A O 1
ATOM 783 N N . ASP A 1 99 ? 5.586 -9.637 5.094 1.00 96.75 99 ASP A N 1
ATOM 784 C CA . ASP A 1 99 ? 5.087 -10.955 4.707 1.00 96.75 99 ASP A CA 1
ATOM 785 C C . ASP A 1 99 ? 3.919 -11.373 5.602 1.00 96.75 99 ASP A C 1
ATOM 787 O O . ASP A 1 99 ? 4.070 -11.631 6.798 1.00 96.75 99 ASP A O 1
ATOM 791 N N . TRP A 1 100 ? 2.724 -11.459 5.021 1.00 97.81 100 TRP A N 1
ATOM 792 C CA . TRP A 1 100 ? 1.527 -11.859 5.750 1.00 97.81 100 TRP A CA 1
ATOM 793 C C . TRP A 1 100 ? 0.517 -12.551 4.837 1.00 97.81 100 TRP A C 1
ATOM 795 O O . TRP A 1 100 ? 0.234 -12.097 3.727 1.00 97.81 100 TRP A O 1
ATOM 805 N N . LYS A 1 101 ? -0.042 -13.671 5.314 1.00 97.31 101 LYS A N 1
ATOM 806 C CA . LYS A 1 101 ? -1.108 -14.431 4.629 1.00 97.31 101 LYS A CA 1
ATOM 807 C C . LYS A 1 101 ? -0.787 -14.740 3.161 1.00 97.31 101 LYS A C 1
ATOM 809 O O . LYS A 1 101 ? -1.585 -14.530 2.246 1.00 97.31 101 LYS A O 1
ATOM 814 N N . GLY A 1 102 ? 0.440 -15.226 2.958 1.00 94.81 102 GLY A N 1
ATOM 815 C CA . GLY A 1 102 ? 0.933 -15.740 1.683 1.00 94.81 102 GLY A CA 1
ATOM 816 C C . GLY A 1 102 ? 1.348 -14.680 0.657 1.00 94.81 102 GLY A C 1
ATOM 817 O O . GLY A 1 102 ? 1.565 -15.038 -0.507 1.00 94.81 102 GLY A O 1
ATOM 818 N N . LYS A 1 103 ? 1.455 -13.406 1.053 1.00 95.69 103 LYS A N 1
ATOM 819 C CA . LYS A 1 103 ? 1.898 -12.295 0.200 1.00 95.69 103 LYS A CA 1
ATOM 820 C C . LYS A 1 103 ? 2.912 -11.410 0.921 1.00 95.69 103 LYS A C 1
ATOM 822 O O . LYS A 1 103 ? 2.846 -11.284 2.141 1.00 95.69 103 LYS A O 1
ATOM 827 N N . THR A 1 104 ? 3.773 -10.771 0.137 1.00 96.88 104 THR A N 1
ATOM 828 C CA . THR A 1 104 ? 4.626 -9.660 0.566 1.00 96.88 104 THR A CA 1
ATOM 829 C C . THR A 1 104 ? 3.889 -8.363 0.259 1.00 96.88 104 THR A C 1
ATOM 831 O O . THR A 1 104 ? 3.630 -8.056 -0.905 1.00 96.88 104 THR A O 1
ATOM 834 N N . TRP A 1 105 ? 3.483 -7.648 1.301 1.00 98.44 105 TRP A N 1
ATOM 835 C CA . TRP A 1 105 ? 2.708 -6.416 1.208 1.00 98.44 105 TRP A CA 1
ATOM 836 C C . TRP A 1 105 ? 3.609 -5.199 1.338 1.00 98.44 105 TRP A C 1
ATOM 838 O O . TRP A 1 105 ? 4.396 -5.131 2.275 1.00 98.44 105 TRP A O 1
ATOM 848 N N . ALA A 1 106 ? 3.396 -4.197 0.492 1.00 98.56 106 ALA A N 1
ATOM 849 C CA . ALA A 1 106 ? 3.835 -2.838 0.769 1.00 98.56 106 ALA A CA 1
ATOM 850 C C . ALA A 1 106 ? 2.923 -2.256 1.852 1.00 98.56 106 ALA A C 1
ATOM 852 O O . ALA A 1 106 ? 1.758 -1.943 1.576 1.00 98.56 106 ALA A O 1
ATOM 853 N N . THR A 1 107 ? 3.410 -2.158 3.089 1.00 98.44 107 THR A N 1
ATOM 854 C CA . THR A 1 107 ? 2.624 -1.613 4.197 1.00 98.44 107 THR A CA 1
ATOM 855 C C . THR A 1 107 ? 2.836 -0.118 4.324 1.00 98.44 107 THR A C 1
ATOM 857 O O . THR A 1 107 ? 3.965 0.353 4.341 1.00 98.44 107 THR A O 1
ATOM 860 N N . VAL A 1 108 ? 1.743 0.635 4.458 1.00 98.44 108 VAL A N 1
ATOM 861 C CA . VAL A 1 108 ? 1.786 2.071 4.746 1.00 98.44 108 VAL A CA 1
ATOM 862 C C . VAL A 1 108 ? 0.878 2.389 5.925 1.00 98.44 108 VAL A C 1
ATOM 864 O O . VAL A 1 108 ? -0.313 2.071 5.923 1.00 98.44 108 VAL A O 1
ATOM 867 N N . VAL A 1 109 ? 1.435 3.049 6.930 1.00 97.62 109 VAL A N 1
ATOM 868 C CA . VAL A 1 109 ? 0.714 3.515 8.111 1.00 97.62 109 VAL A CA 1
ATOM 869 C C . VAL A 1 109 ? -0.025 4.808 7.781 1.00 97.62 109 VAL A C 1
ATOM 871 O O . VAL A 1 109 ? 0.531 5.753 7.223 1.00 97.62 109 VAL A O 1
ATOM 874 N N . LEU A 1 110 ? -1.314 4.834 8.102 1.00 96.25 110 LEU A N 1
ATOM 875 C CA . LEU A 1 110 ? -2.195 5.977 7.899 1.00 96.25 110 LEU A CA 1
ATOM 876 C C . LEU A 1 110 ? -2.069 6.990 9.061 1.00 96.25 110 LEU A C 1
ATOM 878 O O . LEU A 1 110 ? -1.820 6.570 10.190 1.00 96.25 110 LEU A O 1
ATOM 882 N N . PRO A 1 111 ? -2.321 8.300 8.838 1.00 94.38 111 PRO A N 1
ATOM 883 C CA . PRO A 1 111 ? -2.897 8.904 7.635 1.00 94.38 111 PRO A CA 1
ATOM 884 C C . PRO A 1 111 ? -1.869 9.181 6.531 1.00 94.38 111 PRO A C 1
ATOM 886 O O . PRO A 1 111 ? -0.731 9.562 6.781 1.00 94.38 111 PRO A O 1
ATOM 889 N N . LEU A 1 112 ? -2.315 9.069 5.280 1.00 92.56 112 LEU A N 1
ATOM 890 C CA . LEU A 1 112 ? -1.533 9.515 4.128 1.00 92.56 112 LEU A CA 1
ATOM 891 C C . LEU A 1 112 ? -1.571 11.041 4.009 1.00 92.56 112 LEU A C 1
ATOM 893 O O . LEU A 1 112 ? -2.571 11.678 4.348 1.00 92.56 112 LEU A O 1
ATOM 897 N N . SER A 1 113 ? -0.514 11.615 3.433 1.00 93.44 113 SER A N 1
ATOM 898 C CA . SER A 1 113 ? -0.492 13.041 3.105 1.00 93.44 113 SER A CA 1
ATOM 899 C C . SER A 1 113 ? -1.677 13.422 2.197 1.00 93.44 113 SER A C 1
ATOM 901 O O . SER A 1 113 ? -1.994 12.692 1.243 1.00 93.44 113 SER A O 1
ATOM 903 N N . PRO A 1 114 ? -2.328 14.581 2.432 1.00 90.38 114 PRO A N 1
ATOM 904 C CA . PRO A 1 114 ? -3.329 15.106 1.507 1.00 90.38 114 PRO A CA 1
ATOM 905 C C . PRO A 1 114 ? -2.706 15.480 0.151 1.00 90.38 114 PRO A C 1
ATOM 907 O O . PRO A 1 114 ? -3.394 15.455 -0.871 1.00 90.38 114 PRO A O 1
ATOM 910 N N . ASN A 1 115 ? -1.398 15.768 0.110 1.00 94.81 115 ASN A N 1
ATOM 911 C CA . ASN A 1 115 ? -0.675 16.031 -1.127 1.00 94.81 115 ASN A CA 1
ATOM 912 C C . ASN A 1 115 ? -0.555 14.744 -1.962 1.00 94.81 115 ASN A C 1
ATOM 914 O O . ASN A 1 115 ? 0.025 13.749 -1.525 1.00 94.81 115 ASN A O 1
ATOM 918 N N . LYS A 1 116 ? -1.078 14.785 -3.195 1.00 94.69 116 LYS A N 1
ATOM 919 C CA . LYS A 1 116 ? -1.066 13.652 -4.133 1.00 94.69 116 LYS A CA 1
ATOM 920 C C . LYS A 1 116 ? 0.339 13.084 -4.348 1.00 94.69 116 LYS A C 1
ATOM 922 O O . LYS A 1 116 ? 0.495 11.870 -4.312 1.00 94.69 116 LYS A O 1
ATOM 927 N N . TYR A 1 117 ? 1.332 13.937 -4.588 1.00 96.38 117 TYR A N 1
ATOM 928 C CA . TYR A 1 117 ? 2.681 13.495 -4.934 1.00 96.38 117 TYR A CA 1
ATOM 929 C C . TYR A 1 117 ? 3.398 12.878 -3.738 1.00 96.38 117 TYR A C 1
ATOM 931 O O . TYR A 1 117 ? 3.982 11.820 -3.894 1.00 96.38 117 TYR A O 1
ATOM 939 N N . GLN A 1 118 ? 3.266 13.455 -2.540 1.00 97.31 118 GLN A N 1
ATOM 940 C CA . GLN A 1 118 ? 3.839 12.860 -1.323 1.00 97.31 118 GLN A CA 1
ATOM 941 C C . GLN A 1 118 ? 3.229 11.490 -1.008 1.00 97.31 118 GLN A C 1
ATOM 943 O O . GLN A 1 118 ? 3.931 10.565 -0.618 1.00 97.31 118 GLN A O 1
ATOM 948 N N . ARG A 1 119 ? 1.912 11.341 -1.196 1.00 96.69 119 ARG A N 1
ATOM 949 C CA . ARG A 1 119 ? 1.234 10.051 -1.026 1.00 96.69 119 ARG A CA 1
ATOM 950 C C . ARG A 1 119 ? 1.688 9.023 -2.065 1.00 96.69 119 ARG A C 1
ATOM 952 O O . ARG A 1 119 ? 1.913 7.872 -1.709 1.00 96.69 119 ARG A O 1
ATOM 959 N N . LEU A 1 120 ? 1.782 9.427 -3.333 1.00 97.38 120 LEU A N 1
ATOM 960 C CA . LEU A 1 120 ? 2.257 8.561 -4.414 1.00 97.38 120 LEU A CA 1
ATOM 961 C C . LEU A 1 120 ? 3.699 8.116 -4.183 1.00 97.38 120 LEU A C 1
ATOM 963 O O . LEU A 1 120 ? 3.977 6.931 -4.325 1.00 97.38 120 LEU A O 1
ATOM 967 N N . ASP A 1 121 ? 4.574 9.047 -3.814 1.00 97.44 121 ASP A N 1
ATOM 968 C CA . ASP A 1 121 ? 5.981 8.790 -3.515 1.00 97.44 121 ASP A CA 1
ATOM 969 C C . ASP A 1 121 ? 6.118 7.757 -2.393 1.00 97.44 121 ASP A C 1
ATOM 971 O O . ASP A 1 121 ? 6.700 6.700 -2.615 1.00 97.44 121 ASP A O 1
ATOM 975 N N . LEU A 1 122 ? 5.447 7.978 -1.255 1.00 98.38 122 LEU A N 1
ATOM 976 C CA . LEU A 1 122 ? 5.453 7.038 -0.133 1.00 98.38 122 LEU A CA 1
ATOM 977 C C . LEU A 1 122 ? 4.969 5.637 -0.537 1.00 98.38 122 LEU A C 1
ATOM 979 O O . LEU A 1 122 ? 5.671 4.660 -0.315 1.00 98.38 122 LEU A O 1
ATOM 983 N N . ILE A 1 123 ? 3.790 5.507 -1.157 1.00 98.44 123 ILE A N 1
ATOM 984 C CA . ILE A 1 123 ? 3.265 4.170 -1.490 1.00 98.44 123 ILE A CA 1
ATOM 985 C C . ILE A 1 123 ? 4.148 3.476 -2.542 1.00 98.44 123 ILE A C 1
ATOM 987 O O . ILE A 1 123 ? 4.351 2.265 -2.477 1.00 98.44 123 ILE A O 1
ATOM 991 N N . THR A 1 124 ? 4.689 4.226 -3.504 1.00 97.94 124 THR A N 1
ATOM 992 C CA . THR A 1 124 ? 5.580 3.668 -4.534 1.00 97.94 124 THR A CA 1
ATOM 993 C C . THR A 1 124 ? 6.931 3.260 -3.940 1.00 97.94 124 THR A C 1
ATOM 995 O O . THR A 1 124 ? 7.485 2.242 -4.349 1.00 97.94 124 THR A O 1
ATOM 998 N N . HIS A 1 125 ? 7.430 3.994 -2.943 1.00 97.44 125 HIS A N 1
ATOM 999 C CA . HIS A 1 125 ? 8.614 3.630 -2.166 1.00 97.44 125 HIS A CA 1
ATOM 1000 C C . HIS A 1 125 ? 8.412 2.301 -1.423 1.00 97.44 125 HIS A C 1
ATOM 1002 O O . HIS A 1 125 ? 9.249 1.406 -1.523 1.00 97.44 125 HIS A O 1
ATOM 1008 N N . GLU A 1 126 ? 7.269 2.106 -0.763 1.00 98.31 126 GLU A N 1
ATOM 1009 C CA . GLU A 1 126 ? 6.984 0.831 -0.085 1.00 98.31 126 GLU A CA 1
ATOM 1010 C C . GLU A 1 126 ? 6.758 -0.336 -1.062 1.00 98.31 126 GLU A C 1
ATOM 1012 O O . GLU A 1 126 ? 7.123 -1.486 -0.786 1.00 98.31 126 GLU A O 1
ATOM 1017 N N . LEU A 1 127 ? 6.198 -0.057 -2.245 1.00 98.19 127 LEU A N 1
ATOM 1018 C CA . LEU A 1 127 ? 6.134 -1.032 -3.337 1.00 98.19 127 LEU A CA 1
ATOM 1019 C C . LEU A 1 127 ? 7.523 -1.428 -3.828 1.00 98.19 127 LEU A C 1
ATOM 1021 O O . LEU A 1 127 ? 7.738 -2.603 -4.117 1.00 98.19 127 LEU A O 1
ATOM 1025 N N . PHE A 1 128 ? 8.465 -0.484 -3.897 1.00 96.44 128 PHE A N 1
ATOM 1026 C CA . PHE A 1 128 ? 9.843 -0.795 -4.252 1.00 96.44 128 PHE A CA 1
ATOM 1027 C C . PHE A 1 128 ? 10.450 -1.795 -3.265 1.00 96.44 128 PHE A C 1
ATOM 1029 O O . PHE A 1 128 ? 10.919 -2.835 -3.724 1.00 96.44 128 PHE A O 1
ATOM 1036 N N . HIS A 1 129 ? 10.353 -1.559 -1.947 1.00 95.19 129 HIS A N 1
ATOM 1037 C CA . HIS A 1 129 ? 10.813 -2.519 -0.924 1.00 95.19 129 HIS A CA 1
ATOM 1038 C C . HIS A 1 129 ? 10.218 -3.910 -1.142 1.00 95.19 129 HIS A C 1
ATOM 1040 O O . HIS A 1 129 ? 10.932 -4.908 -1.192 1.00 95.19 129 HIS A O 1
ATOM 1046 N N . SER A 1 130 ? 8.909 -3.975 -1.389 1.00 95.62 130 SER A N 1
ATOM 1047 C CA . SER A 1 130 ? 8.213 -5.244 -1.642 1.00 95.62 130 SER A CA 1
ATOM 1048 C C . SER A 1 130 ? 8.630 -5.917 -2.958 1.00 95.62 130 SER A C 1
ATOM 1050 O O . SER A 1 130 ? 8.568 -7.140 -3.083 1.00 95.62 130 SER A O 1
ATOM 1052 N N . ALA A 1 131 ? 9.064 -5.140 -3.952 1.00 95.38 131 ALA A N 1
ATOM 1053 C CA . ALA A 1 131 ? 9.480 -5.627 -5.261 1.00 95.38 131 ALA A CA 1
ATOM 1054 C C . ALA A 1 131 ? 10.973 -5.987 -5.343 1.00 95.38 131 ALA A C 1
ATOM 1056 O O . ALA A 1 131 ? 11.354 -6.630 -6.325 1.00 95.38 131 ALA A O 1
ATOM 1057 N N . GLN A 1 132 ? 11.803 -5.629 -4.354 1.00 93.25 132 GLN A N 1
ATOM 1058 C CA . GLN A 1 132 ? 13.270 -5.729 -4.405 1.00 93.25 132 GLN A CA 1
ATOM 1059 C C . GLN A 1 132 ? 13.789 -7.101 -4.865 1.00 93.25 132 GLN A C 1
ATOM 1061 O O . GLN A 1 132 ? 14.523 -7.173 -5.852 1.00 93.25 132 GLN A O 1
ATOM 1066 N N . LEU A 1 133 ? 13.349 -8.199 -4.234 1.00 90.38 133 LEU A N 1
ATOM 1067 C CA . LEU A 1 133 ? 13.749 -9.560 -4.639 1.00 90.38 133 LEU A CA 1
ATOM 1068 C C . LEU A 1 133 ? 13.409 -9.841 -6.106 1.00 90.38 133 LEU A C 1
ATOM 1070 O O . LEU A 1 133 ? 14.177 -10.441 -6.852 1.00 90.38 133 LEU A O 1
ATOM 1074 N N . SER A 1 134 ? 12.236 -9.381 -6.530 1.00 90.94 134 SER A N 1
ATOM 1075 C CA . SER A 1 134 ? 11.709 -9.605 -7.872 1.00 90.94 134 SER A CA 1
ATOM 1076 C C . SER A 1 134 ? 12.378 -8.734 -8.946 1.00 90.94 134 SER A C 1
ATOM 1078 O O . SER A 1 134 ? 12.174 -8.986 -10.137 1.00 90.94 134 SER A O 1
ATOM 1080 N N . LEU A 1 135 ? 13.118 -7.709 -8.517 1.00 92.81 135 LEU A N 1
ATOM 1081 C CA . LEU A 1 135 ? 13.976 -6.843 -9.324 1.00 92.81 135 LEU A CA 1
ATOM 1082 C C . LEU A 1 135 ? 15.443 -7.312 -9.300 1.00 92.81 135 LEU A C 1
ATOM 1084 O O . LEU A 1 135 ? 16.285 -6.707 -9.953 1.00 92.81 135 LEU A O 1
ATOM 1088 N N . GLY A 1 136 ? 15.754 -8.396 -8.578 1.00 90.94 136 GLY A N 1
ATOM 1089 C CA . GLY A 1 136 ? 17.099 -8.966 -8.499 1.00 90.94 136 GLY A CA 1
ATOM 1090 C C . GLY A 1 136 ? 18.003 -8.334 -7.439 1.00 90.94 136 GLY A C 1
ATOM 1091 O O . GLY A 1 136 ? 19.199 -8.617 -7.436 1.00 90.94 136 GLY A O 1
ATOM 1092 N N . PHE A 1 137 ? 17.466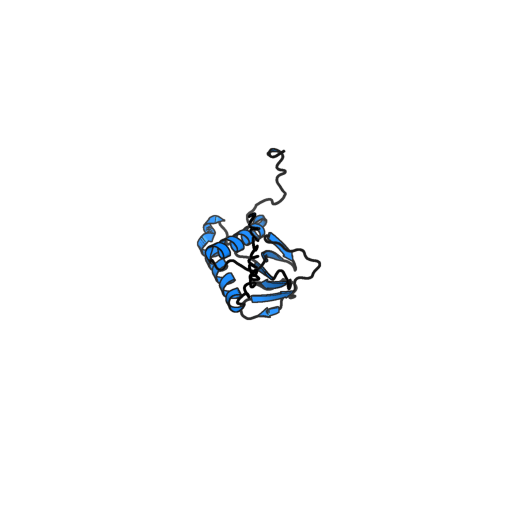 -7.506 -6.537 1.00 88.31 137 PHE A N 1
ATOM 1093 C CA . PHE A 1 137 ? 18.233 -7.011 -5.394 1.00 88.31 137 PHE A CA 1
ATOM 1094 C C . PHE A 1 137 ? 18.400 -8.115 -4.344 1.00 88.31 137 PHE A C 1
ATOM 1096 O O . PHE A 1 137 ? 17.432 -8.786 -3.976 1.00 88.31 137 PHE A O 1
ATOM 1103 N N . ASP A 1 138 ? 19.623 -8.276 -3.833 1.00 80.75 138 ASP A N 1
ATOM 1104 C CA . ASP A 1 138 ? 19.872 -9.056 -2.623 1.00 80.75 138 ASP A CA 1
ATOM 1105 C C . ASP A 1 138 ? 19.622 -8.157 -1.407 1.00 80.75 138 ASP A C 1
ATOM 1107 O O . ASP A 1 138 ? 20.261 -7.120 -1.248 1.00 80.75 138 ASP A O 1
ATOM 1111 N N . ILE A 1 139 ? 18.650 -8.533 -0.578 1.00 68.75 139 ILE A N 1
ATOM 1112 C CA . ILE A 1 139 ? 18.251 -7.777 0.622 1.00 68.75 139 ILE A CA 1
ATOM 1113 C C . ILE A 1 139 ? 19.050 -8.247 1.849 1.00 68.75 139 ILE A C 1
ATOM 1115 O O . ILE A 1 139 ? 18.859 -7.750 2.958 1.00 68.75 139 ILE A O 1
ATOM 1119 N N . ARG A 1 140 ? 19.962 -9.217 1.687 1.00 65.81 140 ARG A N 1
ATOM 1120 C CA . ARG A 1 140 ? 20.944 -9.528 2.729 1.00 65.81 140 ARG A CA 1
ATOM 1121 C C . ARG A 1 140 ? 21.793 -8.281 2.906 1.00 65.81 140 ARG A C 1
ATOM 1123 O O . ARG A 1 140 ? 22.491 -7.885 1.977 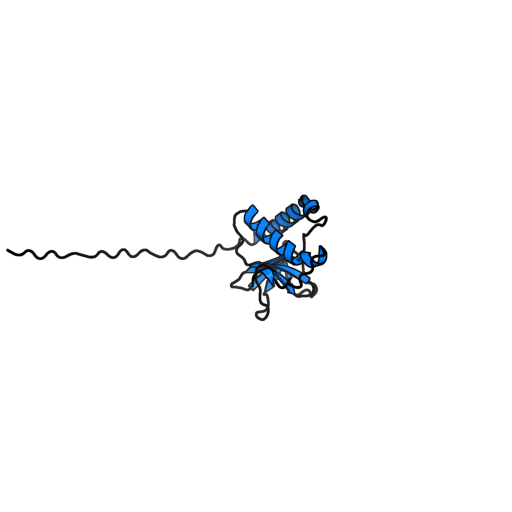1.00 65.81 140 ARG A O 1
ATOM 1130 N N . GLY A 1 141 ? 21.649 -7.643 4.068 1.00 57.38 141 GLY A N 1
ATOM 1131 C CA . GLY A 1 141 ? 22.319 -6.391 4.383 1.00 57.38 141 GLY A CA 1
ATOM 1132 C C . GLY A 1 141 ? 23.773 -6.462 3.949 1.00 57.38 141 GLY A C 1
ATOM 1133 O O . GLY A 1 141 ? 24.492 -7.383 4.335 1.00 57.38 141 GLY A O 1
ATOM 1134 N N . SER A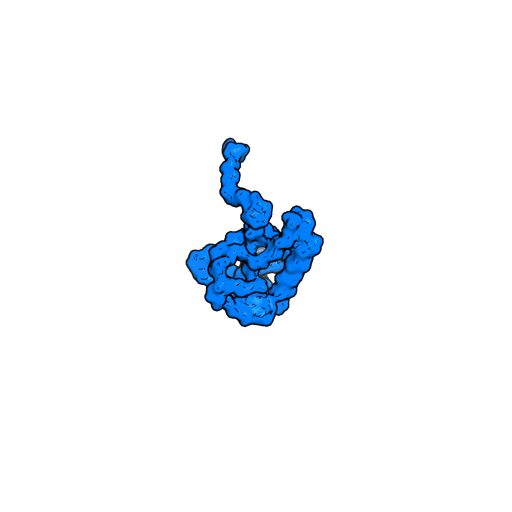 1 142 ? 24.197 -5.518 3.111 1.00 53.09 142 SER A N 1
ATOM 1135 C CA . SER A 1 142 ? 25.619 -5.259 3.014 1.00 53.09 142 SER A CA 1
ATOM 1136 C C . SER A 1 142 ? 26.033 -4.818 4.406 1.00 53.09 142 SER A C 1
ATOM 1138 O O . SER A 1 142 ? 25.591 -3.765 4.873 1.00 53.09 142 SER A O 1
ATOM 1140 N N . ASP A 1 143 ? 26.825 -5.637 5.087 1.00 58.34 143 ASP A N 1
ATOM 1141 C CA . ASP A 1 143 ? 27.542 -5.181 6.262 1.00 58.34 143 ASP A CA 1
ATOM 1142 C C . ASP A 1 143 ? 28.294 -3.919 5.832 1.00 58.34 143 ASP A C 1
ATOM 1144 O O . ASP A 1 143 ? 29.208 -3.956 4.999 1.00 58.34 143 ASP A O 1
ATOM 1148 N N . ASN A 1 144 ? 27.838 -2.764 6.315 1.00 63.75 144 ASN A N 1
ATOM 1149 C CA . ASN A 1 144 ? 28.430 -1.476 5.990 1.00 63.75 144 ASN A CA 1
ATOM 1150 C C . ASN A 1 144 ? 29.705 -1.296 6.819 1.00 63.75 144 ASN A C 1
ATOM 1152 O O . ASN A 1 144 ? 29.853 -0.299 7.512 1.00 63.75 144 ASN A O 1
ATOM 1156 N N . TYR A 1 145 ? 30.646 -2.240 6.717 1.00 55.47 145 TYR A N 1
ATOM 1157 C CA . TYR A 1 145 ? 31.946 -2.208 7.401 1.00 55.47 145 TYR A CA 1
ATOM 1158 C C . TYR A 1 145 ? 32.759 -0.939 7.099 1.00 55.47 145 TYR A C 1
ATOM 1160 O O . TYR A 1 145 ? 33.760 -0.673 7.746 1.00 55.47 145 TYR A O 1
ATOM 1168 N N . HIS A 1 146 ? 32.361 -0.173 6.083 1.00 61.38 146 HIS A N 1
ATOM 1169 C CA . HIS A 1 146 ? 32.966 1.098 5.701 1.00 61.38 146 HIS A CA 1
ATOM 1170 C C . HIS A 1 146 ? 32.399 2.309 6.467 1.00 61.38 146 HIS A C 1
ATOM 1172 O O . HIS A 1 146 ? 32.863 3.425 6.242 1.00 61.38 146 HIS A O 1
ATOM 1178 N N . LEU A 1 147 ? 31.376 2.113 7.305 1.00 65.62 147 LEU A N 1
ATOM 1179 C CA . LEU A 1 147 ? 30.789 3.132 8.183 1.00 65.62 147 LEU A CA 1
ATOM 1180 C C . LEU A 1 147 ? 31.219 2.975 9.655 1.00 65.62 147 LEU A C 1
ATOM 1182 O O . LEU A 1 147 ? 30.791 3.791 10.472 1.00 65.62 147 LEU A O 1
ATOM 1186 N N . ASP A 1 148 ? 32.056 1.975 9.962 1.00 56.97 148 ASP A N 1
ATOM 1187 C CA . ASP A 1 148 ? 32.654 1.718 11.282 1.00 56.97 148 ASP A CA 1
ATOM 1188 C C . ASP A 1 148 ? 34.104 2.228 11.376 1.00 56.97 148 ASP A C 1
ATOM 1190 O O . ASP A 1 148 ? 34.873 2.061 10.396 1.00 56.97 148 ASP A O 1
#

pLDDT: mean 86.84, std 16.98, range [40.69, 98.81]

Sequence (148 aa):
MKGIVCAVLISFFIPVAGAQTPMINRDSIPHYFDQVKQATRENVKIWDKDIYGPIMLIEEGTRVIYANEPDKDNVLVARRGYYTGVLPKEISFQNTSLDWKGKTWATVVLPLSPNKYQRLDLITHELFHSAQLSLGFDIRGSDNYHLD

Foldseek 3Di:
DDDDDDDDDDDDDDPPDPPDAPDDPPVCLLVLLVLLQVVQVVPCVVLVHRLNDWAWEAAPPQQKTWIQDAAQVRQWPDDDRTTIDHDDPPDDDDQAWDDDRNATYRYDYDDADPDSVSNSVSSVVSSCRRCQVVSVHDPPDPPPPVVD

Secondary structure (DSSP, 8-state):
-------------------------TTHHHHHHHHHHHHHHHTGGGTTS-----EEEEETTT-EEEESS--TTS-SEEETTEEEEE--TTS---SEEEEETTEEEEEEEEPPPSSHHHHHHHHHHHHHHHHGGGGT---S----TT--